Protein AF-A0A4P7ZDL0-F1 (afdb_monomer_lite)

Sequence (88 aa):
MSSTPPDSRPDAGHDWGAMTPEAFNDWMDAMGFETREEAAAALRLSVESIKHYRSGRRGDGKPVVYPLTLALACTALFHRLPPWTVRR

Secondary structure (DSSP, 8-state):
---PPP--------TTT---HHHHHHHHHHHT--SHHHHHHHHT--HHHHHHHHHTB-TTSPBPP--HHHHHHHHHHHTTPPPP----

Structure (mmCIF, N/CA/C/O backbone):
data_AF-A0A4P7ZDL0-F1
#
_entry.id   AF-A0A4P7ZDL0-F1
#
loop_
_atom_site.group_PDB
_atom_site.id
_atom_site.type_symbol
_atom_site.label_atom_id
_atom_site.label_alt_id
_atom_site.label_comp_id
_atom_site.label_asym_id
_atom_site.label_entity_id
_atom_site.label_seq_id
_atom_site.pdbx_PDB_ins_code
_atom_site.Cartn_x
_atom_site.Cartn_y
_atom_site.Cartn_z
_atom_site.occupancy
_atom_site.B_iso_or_equiv
_atom_site.auth_seq_id
_atom_site.auth_comp_id
_atom_site.auth_asym_id
_atom_site.auth_atom_id
_atom_site.pdbx_PDB_model_num
ATOM 1 N N . MET A 1 1 ? -18.000 11.637 -36.283 1.00 42.06 1 MET A N 1
ATOM 2 C CA . MET A 1 1 ? -17.557 10.600 -35.329 1.00 42.06 1 MET A CA 1
ATOM 3 C C . MET A 1 1 ? -16.035 10.652 -35.299 1.00 42.06 1 MET A C 1
ATOM 5 O O . MET A 1 1 ? -15.410 10.018 -36.134 1.00 42.06 1 MET A O 1
ATOM 9 N N . SER A 1 2 ? -15.452 11.489 -34.436 1.00 39.78 2 SER A N 1
ATOM 10 C CA . SER A 1 2 ? -13.999 11.545 -34.225 1.00 39.78 2 SER A CA 1
ATOM 11 C C . SER A 1 2 ? -13.720 11.028 -32.826 1.00 39.78 2 SER A C 1
ATOM 13 O O . SER A 1 2 ? -14.045 11.692 -31.846 1.00 39.78 2 SER A O 1
ATOM 15 N N . SER A 1 3 ? -13.182 9.818 -32.749 1.00 42.84 3 SER A N 1
ATOM 16 C CA . SER A 1 3 ? -12.698 9.225 -31.511 1.00 42.84 3 SER A CA 1
ATOM 17 C C . SER A 1 3 ? -11.239 9.627 -31.334 1.00 42.84 3 SER A C 1
ATOM 19 O O . SER A 1 3 ? -10.356 9.052 -31.963 1.00 42.84 3 SER A O 1
ATOM 21 N N . THR A 1 4 ? -10.987 10.623 -30.493 1.00 50.19 4 THR A N 1
ATOM 22 C CA . THR A 1 4 ? -9.661 10.823 -29.901 1.00 50.19 4 THR A CA 1
ATOM 23 C C . THR A 1 4 ? -9.547 9.833 -28.736 1.00 50.19 4 THR A C 1
ATOM 25 O O . THR A 1 4 ? -10.445 9.831 -27.889 1.00 50.19 4 THR A O 1
ATOM 28 N N . PRO A 1 5 ? -8.526 8.960 -28.666 1.00 46.66 5 PRO A N 1
ATOM 29 C CA . PRO A 1 5 ? -8.320 8.140 -27.478 1.00 46.66 5 PRO A CA 1
ATOM 30 C C . PRO A 1 5 ? -7.899 9.052 -26.318 1.00 46.66 5 PRO A C 1
ATOM 32 O O . PRO A 1 5 ? -7.190 10.032 -26.563 1.00 46.66 5 PRO A O 1
ATOM 35 N N . PRO A 1 6 ? -8.299 8.767 -25.068 1.00 43.59 6 PRO A N 1
ATOM 36 C CA . PRO A 1 6 ? -7.792 9.515 -23.934 1.00 43.59 6 PRO A CA 1
ATOM 37 C C . PRO A 1 6 ? -6.286 9.277 -23.826 1.00 43.59 6 PRO A C 1
ATOM 39 O O . PRO A 1 6 ? -5.816 8.155 -23.628 1.00 43.59 6 PRO A O 1
ATOM 42 N N . ASP A 1 7 ? -5.547 10.366 -23.994 1.00 47.62 7 ASP A N 1
ATOM 43 C CA . ASP A 1 7 ? -4.164 10.499 -23.582 1.00 47.62 7 ASP A CA 1
ATOM 44 C C . ASP A 1 7 ? -4.112 10.262 -22.064 1.00 47.62 7 ASP A C 1
ATOM 46 O O . ASP A 1 7 ? -4.596 11.052 -21.255 1.00 47.62 7 ASP A O 1
ATOM 50 N N . SER A 1 8 ? -3.686 9.067 -21.677 1.00 47.25 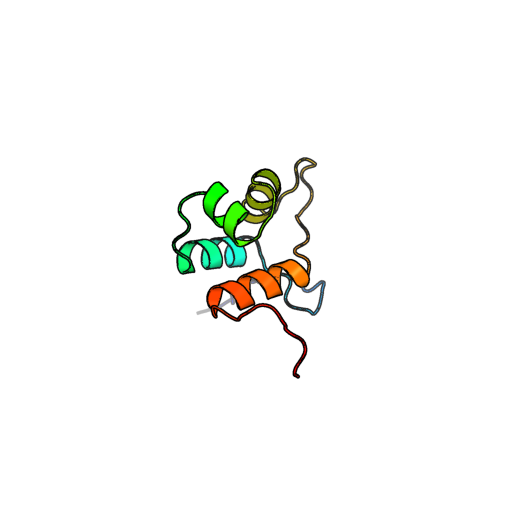8 SER A N 1
ATOM 51 C CA . SER A 1 8 ? -3.491 8.649 -20.289 1.00 47.25 8 SER A CA 1
ATOM 52 C C . SER A 1 8 ? -2.326 7.675 -20.262 1.00 47.25 8 SER A C 1
ATOM 54 O O . SER A 1 8 ? -2.464 6.496 -19.947 1.00 47.25 8 SER A O 1
ATOM 56 N N . ARG A 1 9 ? -1.157 8.168 -20.663 1.00 44.97 9 ARG A N 1
ATOM 57 C CA . ARG A 1 9 ? 0.109 7.557 -20.273 1.00 44.97 9 ARG A CA 1
ATOM 58 C C . ARG A 1 9 ? 0.736 8.458 -19.215 1.00 44.97 9 ARG A C 1
ATOM 60 O O . ARG A 1 9 ? 1.226 9.520 -19.582 1.00 44.97 9 ARG A O 1
ATOM 67 N N . PRO A 1 10 ? 0.728 8.085 -17.923 1.00 48.28 10 PRO A N 1
ATOM 68 C CA . PRO A 1 10 ? 1.695 8.663 -17.009 1.00 48.28 10 PRO A CA 1
ATOM 69 C C . PRO A 1 10 ? 3.082 8.241 -17.501 1.00 48.28 10 PRO A C 1
ATOM 71 O O . PRO A 1 10 ? 3.314 7.075 -17.826 1.00 48.28 10 PRO A O 1
ATOM 74 N N . ASP A 1 11 ? 3.950 9.230 -17.644 1.00 43.72 11 ASP A N 1
ATOM 75 C CA . ASP A 1 11 ? 5.241 9.149 -18.306 1.00 43.72 11 ASP A CA 1
ATOM 76 C C . ASP A 1 11 ? 6.064 7.916 -17.906 1.00 43.72 11 ASP A C 1
ATOM 78 O O . ASP A 1 11 ? 6.330 7.640 -16.733 1.00 43.72 11 ASP A O 1
ATOM 82 N N . ALA A 1 12 ? 6.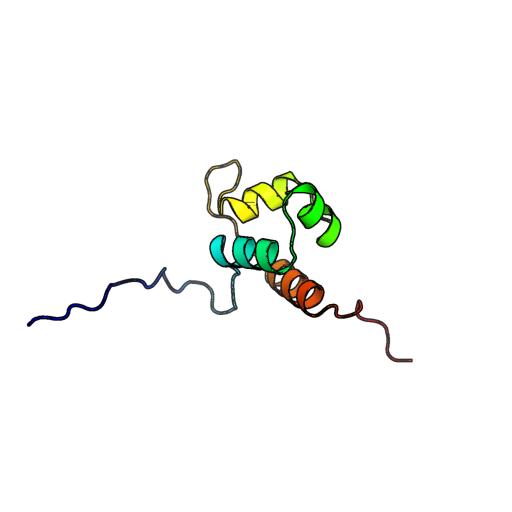494 7.180 -18.930 1.00 46.28 12 ALA A N 1
ATOM 83 C CA . ALA A 1 12 ? 7.473 6.114 -18.833 1.00 46.28 12 ALA A CA 1
ATOM 84 C C . ALA A 1 12 ? 8.812 6.691 -18.347 1.00 46.28 12 ALA A C 1
ATOM 86 O O . ALA A 1 12 ? 9.430 7.512 -19.025 1.00 46.28 12 ALA A O 1
ATOM 87 N N . GLY A 1 13 ? 9.252 6.257 -17.164 1.00 42.12 13 GLY A N 1
ATOM 88 C CA . GLY A 1 13 ? 10.488 6.753 -16.565 1.00 42.12 13 GLY A CA 1
ATOM 89 C C . GLY A 1 13 ? 11.107 5.901 -15.459 1.00 42.12 13 GLY A C 1
ATOM 90 O O . GLY A 1 13 ? 11.932 6.438 -14.728 1.00 42.12 13 GLY A O 1
ATOM 91 N N . HIS A 1 14 ? 10.747 4.616 -15.313 1.00 42.72 14 HIS A N 1
ATOM 92 C CA . HIS A 1 14 ? 11.652 3.575 -14.790 1.00 42.72 14 HIS A CA 1
ATOM 93 C C . HIS A 1 14 ? 11.079 2.164 -15.044 1.00 42.72 14 HIS A C 1
ATOM 95 O O . HIS A 1 14 ? 10.113 1.748 -14.406 1.00 42.72 14 HIS A O 1
ATOM 101 N N . ASP A 1 15 ? 11.680 1.434 -15.986 1.00 44.91 15 ASP A N 1
ATOM 102 C CA . ASP A 1 15 ? 11.265 0.138 -16.554 1.00 44.91 15 ASP A CA 1
ATOM 103 C C . ASP A 1 15 ? 11.344 -1.092 -15.620 1.00 44.91 15 ASP A C 1
ATOM 105 O O . ASP A 1 15 ? 11.632 -2.209 -16.046 1.00 44.91 15 ASP A O 1
ATOM 109 N N . TRP A 1 16 ? 11.024 -0.939 -14.339 1.00 44.00 16 TRP A N 1
ATOM 110 C CA . TRP A 1 16 ? 10.608 -2.075 -13.517 1.00 44.00 16 TRP A CA 1
ATOM 111 C C . TRP A 1 16 ? 9.511 -1.631 -12.555 1.00 44.00 16 TRP A C 1
ATOM 113 O O . TRP A 1 16 ? 9.794 -1.082 -11.506 1.00 44.00 16 TRP A O 1
ATOM 123 N N . GLY A 1 17 ? 8.244 -1.848 -12.920 1.00 53.38 17 GLY A N 1
ATOM 124 C CA . GLY A 1 17 ? 7.114 -1.993 -11.986 1.00 53.38 17 GLY A CA 1
ATOM 125 C C . GLY A 1 17 ? 7.137 -1.145 -10.706 1.00 53.38 17 GLY A C 1
ATOM 126 O O . GLY A 1 17 ? 6.965 -1.694 -9.616 1.00 53.38 17 GLY A O 1
ATOM 127 N N . ALA A 1 18 ? 7.365 0.167 -10.813 1.00 64.62 18 ALA A N 1
ATOM 128 C CA . ALA A 1 18 ? 7.272 1.064 -9.672 1.00 64.62 18 ALA A CA 1
ATOM 129 C C . ALA A 1 18 ? 5.793 1.164 -9.288 1.00 64.62 18 ALA A C 1
ATOM 131 O O . ALA A 1 18 ? 5.013 1.839 -9.957 1.00 64.62 18 ALA A O 1
ATOM 132 N N . MET A 1 19 ? 5.408 0.410 -8.256 1.00 79.50 19 MET A N 1
ATOM 133 C CA . MET A 1 19 ? 4.072 0.430 -7.659 1.00 79.50 19 MET A CA 1
ATOM 134 C C . MET A 1 19 ? 3.592 1.883 -7.534 1.00 79.50 19 MET A C 1
ATOM 136 O O . MET A 1 19 ? 4.334 2.727 -7.044 1.00 79.50 19 MET A O 1
ATOM 140 N N . THR A 1 20 ? 2.397 2.203 -8.025 1.00 88.00 20 THR A N 1
ATOM 141 C CA . THR A 1 20 ? 1.852 3.566 -7.937 1.00 88.00 20 THR A CA 1
ATOM 142 C C . THR A 1 20 ? 1.103 3.755 -6.614 1.00 88.00 20 THR A C 1
ATOM 144 O O . THR A 1 20 ? 0.796 2.769 -5.935 1.00 88.00 20 THR A O 1
ATOM 147 N N . PRO A 1 21 ? 0.763 4.998 -6.224 1.00 90.12 21 PRO A N 1
ATOM 148 C CA . PRO A 1 21 ? -0.110 5.224 -5.076 1.00 90.12 21 PRO A CA 1
ATOM 149 C C . PRO A 1 21 ? -1.469 4.535 -5.245 1.00 90.12 21 PRO A C 1
ATOM 151 O O . PRO A 1 21 ? -2.011 4.020 -4.269 1.00 90.12 21 PRO A O 1
ATOM 154 N N . GLU A 1 22 ? -2.018 4.479 -6.466 1.00 89.94 22 GLU A N 1
ATOM 155 C CA . GLU A 1 22 ? -3.275 3.762 -6.713 1.00 89.94 22 GLU A CA 1
ATOM 156 C C . GLU A 1 22 ? -3.100 2.259 -6.498 1.00 89.94 22 GLU A C 1
ATOM 158 O O . GLU A 1 22 ? -3.870 1.669 -5.749 1.00 89.94 22 GLU A O 1
ATOM 163 N N . ALA A 1 23 ? -2.042 1.662 -7.058 1.00 90.44 23 ALA A N 1
ATOM 164 C CA . ALA A 1 23 ? -1.740 0.245 -6.861 1.00 90.44 23 ALA A CA 1
ATOM 165 C C . ALA A 1 23 ? -1.481 -0.101 -5.383 1.00 90.44 23 ALA A C 1
ATOM 167 O O . ALA A 1 23 ? -1.808 -1.193 -4.928 1.00 90.44 23 ALA A O 1
ATOM 168 N N . PHE A 1 24 ? -0.897 0.823 -4.612 1.00 91.62 24 PHE A N 1
ATOM 169 C CA . PHE A 1 24 ? -0.697 0.637 -3.176 1.00 91.62 24 PHE A CA 1
ATOM 170 C C . PHE A 1 24 ? -2.007 0.661 -2.386 1.00 91.62 24 PHE A C 1
ATOM 172 O O . PHE A 1 24 ? -2.176 -0.151 -1.478 1.00 91.62 24 PHE A O 1
ATOM 179 N N . ASN A 1 25 ? -2.936 1.559 -2.724 1.00 92.62 25 ASN A N 1
ATOM 180 C CA . ASN A 1 25 ? -4.252 1.572 -2.084 1.00 92.62 25 ASN A CA 1
ATOM 181 C C . ASN A 1 25 ? -5.081 0.339 -2.491 1.00 92.62 25 ASN A C 1
ATOM 183 O O . ASN A 1 25 ? -5.653 -0.292 -1.612 1.00 92.62 25 ASN A O 1
ATOM 187 N N . ASP A 1 26 ? -5.046 -0.073 -3.763 1.00 94.50 26 ASP A N 1
ATOM 188 C CA . ASP A 1 26 ? -5.684 -1.315 -4.228 1.00 94.50 26 ASP A CA 1
ATOM 189 C C . ASP A 1 26 ? -5.167 -2.545 -3.466 1.00 94.50 26 ASP A C 1
ATOM 191 O O . ASP A 1 26 ? -5.946 -3.354 -2.969 1.00 94.50 26 ASP A O 1
ATOM 195 N N . TRP A 1 27 ? -3.848 -2.642 -3.265 1.00 94.19 27 TRP A N 1
ATOM 196 C CA . TRP A 1 27 ? -3.265 -3.701 -2.442 1.00 94.19 27 TRP A CA 1
ATOM 197 C C . TRP A 1 27 ? -3.758 -3.663 -0.986 1.00 94.19 27 TRP A C 1
ATOM 199 O O . TRP A 1 27 ? -4.017 -4.718 -0.406 1.00 94.19 27 TRP A O 1
ATOM 209 N N . MET A 1 28 ? -3.896 -2.477 -0.382 1.00 94.19 28 MET A N 1
ATOM 210 C CA . MET A 1 28 ? -4.445 -2.361 0.975 1.00 94.19 28 MET A CA 1
ATOM 211 C C . MET A 1 28 ? -5.890 -2.857 1.042 1.00 94.19 28 MET A C 1
ATOM 213 O O . MET A 1 28 ? -6.221 -3.624 1.948 1.00 94.19 28 MET A O 1
ATOM 217 N N . ASP A 1 29 ? -6.713 -2.469 0.069 1.00 94.81 29 ASP A N 1
ATOM 218 C CA . ASP A 1 29 ? -8.111 -2.889 -0.027 1.00 94.81 29 ASP A CA 1
ATOM 219 C C . ASP A 1 29 ? -8.211 -4.409 -0.235 1.00 94.81 29 ASP A C 1
ATOM 221 O O . ASP A 1 29 ? -8.968 -5.090 0.456 1.00 94.81 29 ASP A O 1
ATOM 225 N N . ALA A 1 30 ? -7.376 -4.973 -1.112 1.00 94.38 30 ALA A N 1
ATOM 226 C CA . ALA A 1 30 ? -7.309 -6.410 -1.373 1.00 94.38 30 ALA A CA 1
ATOM 227 C C . ALA A 1 30 ? -6.861 -7.229 -0.148 1.00 94.38 30 ALA A C 1
ATOM 229 O O . ALA A 1 30 ? -7.267 -8.381 0.019 1.00 94.38 30 ALA A O 1
ATOM 230 N N . MET A 1 31 ? -6.031 -6.644 0.717 1.00 93.50 31 MET A N 1
ATOM 231 C CA . MET A 1 31 ? -5.617 -7.249 1.984 1.00 93.50 31 MET A CA 1
ATOM 232 C C . MET A 1 31 ? -6.644 -7.061 3.110 1.00 93.50 31 MET A C 1
ATOM 234 O O . MET A 1 31 ? -6.524 -7.723 4.142 1.00 93.50 31 MET A O 1
ATOM 238 N N . GLY A 1 32 ? -7.641 -6.189 2.927 1.00 93.94 32 GLY A N 1
ATOM 239 C CA . GLY A 1 32 ? -8.612 -5.825 3.958 1.00 93.94 32 GLY A CA 1
ATOM 240 C C . GLY A 1 32 ? -8.032 -4.927 5.054 1.00 93.94 32 GLY A C 1
ATOM 241 O O . GLY A 1 32 ? -8.498 -4.984 6.187 1.00 93.94 32 GLY A O 1
ATOM 242 N N . PHE A 1 33 ? -6.997 -4.136 4.751 1.00 92.75 33 PHE A N 1
ATOM 243 C CA . PHE A 1 33 ? -6.412 -3.194 5.708 1.00 92.75 33 PHE A CA 1
ATOM 244 C C . PHE A 1 33 ? -7.192 -1.877 5.713 1.00 92.75 33 PHE A C 1
ATOM 246 O O . PHE A 1 33 ? -7.056 -1.060 4.803 1.00 92.75 33 PHE A O 1
ATOM 253 N N . GLU A 1 34 ? -7.968 -1.637 6.770 1.00 88.94 34 GLU A N 1
ATOM 254 C CA . GLU A 1 34 ? -8.761 -0.410 6.919 1.00 88.94 34 GLU A CA 1
ATOM 255 C C . GLU A 1 34 ? -7.906 0.750 7.454 1.00 88.94 34 GLU A C 1
ATOM 257 O O . GLU A 1 34 ? -8.136 1.928 7.149 1.00 88.94 34 GLU A O 1
ATOM 262 N N . THR A 1 35 ? -6.874 0.422 8.235 1.00 91.31 35 THR A N 1
ATOM 263 C CA . THR A 1 35 ? -6.023 1.395 8.922 1.00 91.31 35 THR A CA 1
ATOM 264 C C . THR A 1 35 ? -4.588 1.403 8.394 1.00 91.31 35 THR A C 1
ATOM 266 O O . THR A 1 35 ? -4.087 0.457 7.781 1.00 91.31 35 THR A O 1
ATOM 269 N N . ARG A 1 36 ? -3.880 2.518 8.619 1.00 91.31 36 ARG A N 1
ATOM 270 C CA . ARG A 1 36 ? -2.471 2.646 8.197 1.00 91.31 36 ARG A CA 1
ATOM 271 C C . ARG A 1 36 ? -1.564 1.803 9.087 1.00 91.31 36 ARG A C 1
ATOM 273 O O . ARG A 1 36 ? -0.516 1.351 8.641 1.00 91.31 36 ARG A O 1
ATOM 280 N N . GLU A 1 37 ? -1.974 1.620 10.333 1.00 92.94 37 GLU A N 1
ATOM 281 C CA . GLU A 1 37 ? -1.329 0.850 11.383 1.00 92.94 37 GLU A CA 1
ATOM 282 C C . GLU A 1 37 ? -1.270 -0.637 11.021 1.00 92.94 37 GLU A C 1
ATOM 284 O O . GLU A 1 37 ? -0.220 -1.256 11.184 1.00 92.94 37 GLU A O 1
ATOM 289 N N . GLU A 1 38 ? -2.343 -1.193 10.455 1.00 92.50 38 GLU A N 1
ATOM 290 C CA . GLU A 1 38 ? -2.377 -2.585 9.988 1.00 92.50 38 GLU A CA 1
ATOM 291 C C . GLU A 1 38 ? -1.413 -2.823 8.827 1.00 92.50 38 GLU A C 1
ATOM 293 O O . GLU A 1 38 ? -0.574 -3.725 8.885 1.00 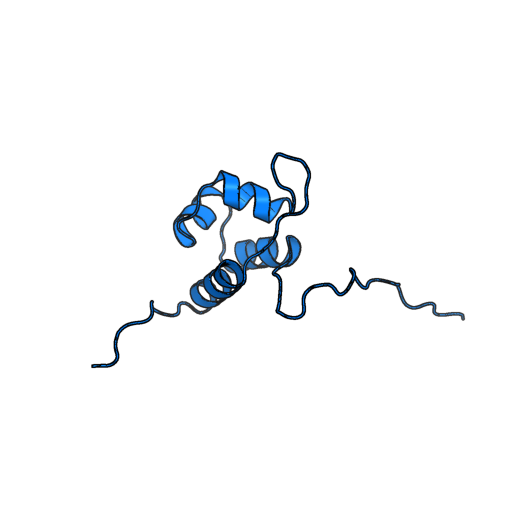92.50 38 GLU A O 1
ATOM 298 N N . ALA A 1 39 ? -1.459 -1.963 7.806 1.00 92.75 39 ALA A N 1
ATOM 299 C CA . ALA A 1 39 ? -0.526 -2.036 6.685 1.00 92.75 39 ALA A CA 1
ATOM 300 C C . ALA A 1 39 ? 0.933 -1.831 7.142 1.00 92.75 39 ALA A C 1
ATOM 302 O O . ALA A 1 39 ? 1.842 -2.520 6.673 1.00 92.75 39 ALA A O 1
ATOM 303 N N . ALA A 1 40 ? 1.163 -0.920 8.096 1.00 94.69 40 ALA A N 1
ATOM 304 C CA . ALA A 1 40 ? 2.473 -0.681 8.699 1.00 94.69 40 ALA A CA 1
ATOM 305 C C . ALA A 1 40 ? 2.990 -1.923 9.435 1.00 94.69 40 ALA A C 1
ATOM 307 O O . ALA A 1 40 ? 4.150 -2.301 9.262 1.00 94.69 40 ALA A O 1
ATOM 308 N N . ALA A 1 41 ? 2.128 -2.584 10.210 1.00 94.19 41 ALA A N 1
ATOM 309 C CA . ALA A 1 41 ? 2.459 -3.813 10.919 1.00 94.19 41 ALA A CA 1
ATOM 310 C C . ALA A 1 41 ? 2.778 -4.962 9.949 1.00 94.19 41 ALA A C 1
ATOM 312 O O . ALA A 1 41 ? 3.777 -5.659 10.140 1.00 94.19 41 ALA A O 1
ATOM 313 N N . ALA A 1 42 ? 1.986 -5.120 8.883 1.00 92.12 42 ALA A N 1
ATOM 314 C CA . ALA A 1 42 ? 2.184 -6.158 7.874 1.00 92.12 42 ALA A CA 1
ATOM 315 C C . ALA A 1 42 ? 3.509 -5.989 7.111 1.00 92.12 42 ALA A C 1
ATOM 317 O O . ALA A 1 42 ? 4.263 -6.949 6.949 1.00 92.12 42 ALA A O 1
ATOM 318 N N . LEU A 1 43 ? 3.826 -4.761 6.690 1.00 91.25 43 LEU A N 1
ATOM 319 C CA . LEU A 1 43 ? 5.053 -4.446 5.950 1.00 91.25 43 LEU A CA 1
ATOM 320 C C . LEU A 1 43 ? 6.274 -4.209 6.854 1.00 91.25 43 LEU A C 1
ATOM 322 O O . LEU A 1 43 ? 7.387 -4.081 6.348 1.00 91.25 43 LEU A O 1
ATOM 326 N N . ARG A 1 44 ? 6.083 -4.148 8.180 1.00 92.81 44 ARG A N 1
ATOM 327 C CA . ARG A 1 44 ? 7.095 -3.738 9.172 1.00 92.81 44 ARG A CA 1
ATOM 328 C C . ARG A 1 44 ? 7.727 -2.376 8.864 1.00 92.81 44 ARG A C 1
ATOM 330 O O . ARG A 1 44 ? 8.938 -2.192 8.984 1.00 92.81 44 ARG A O 1
ATOM 337 N N . LEU A 1 45 ? 6.894 -1.415 8.479 1.00 93.25 45 LEU A N 1
ATOM 338 C CA . LEU A 1 45 ? 7.286 -0.035 8.190 1.00 93.25 45 LEU A CA 1
ATOM 339 C C . LEU A 1 45 ? 6.665 0.924 9.208 1.00 93.25 45 LEU A C 1
ATOM 341 O O . LEU A 1 45 ? 5.793 0.551 9.987 1.00 93.25 45 LEU A O 1
ATOM 345 N N . SER A 1 46 ? 7.107 2.181 9.211 1.00 93.94 46 SER A N 1
ATOM 346 C CA . SER A 1 46 ? 6.462 3.209 10.030 1.00 93.94 46 SER A CA 1
ATOM 347 C C . SER A 1 46 ? 5.126 3.645 9.421 1.00 93.94 46 SER A C 1
ATOM 349 O O . SER A 1 46 ? 4.983 3.719 8.198 1.00 93.94 46 SER A O 1
ATOM 351 N N . VAL A 1 47 ? 4.168 4.021 10.272 1.00 93.56 47 VAL A N 1
ATOM 352 C CA . VAL A 1 47 ? 2.861 4.562 9.849 1.00 93.56 47 VAL A CA 1
ATOM 353 C C . VAL A 1 47 ? 3.024 5.790 8.941 1.00 93.56 47 VAL A C 1
ATOM 355 O O . VAL A 1 47 ? 2.286 5.952 7.971 1.00 93.56 47 VAL A O 1
ATOM 358 N N . GLU A 1 48 ? 4.034 6.628 9.195 1.00 92.12 48 GLU A N 1
ATOM 359 C CA . GLU A 1 48 ? 4.349 7.782 8.343 1.00 92.12 48 GLU A CA 1
ATOM 360 C C . GLU A 1 48 ? 4.790 7.351 6.932 1.00 92.12 48 GLU A C 1
ATOM 362 O O . GLU A 1 48 ? 4.400 7.969 5.944 1.00 92.12 48 GLU A O 1
ATOM 367 N N . SER A 1 49 ? 5.544 6.251 6.806 1.00 90.31 49 SER A N 1
ATOM 368 C CA . SER A 1 49 ? 5.917 5.708 5.491 1.00 90.31 49 SER A CA 1
ATOM 369 C C . SER A 1 49 ? 4.680 5.255 4.721 1.00 90.31 49 SER A C 1
ATOM 371 O O . SER A 1 49 ? 4.517 5.622 3.561 1.00 90.31 49 SER A O 1
ATOM 373 N N . ILE A 1 50 ? 3.760 4.548 5.386 1.00 92.50 50 ILE A N 1
ATOM 374 C CA . ILE A 1 50 ? 2.481 4.133 4.790 1.00 92.50 50 ILE A CA 1
ATOM 375 C C . ILE A 1 50 ? 1.663 5.341 4.342 1.00 92.50 50 ILE A C 1
ATOM 377 O O . ILE A 1 50 ? 1.116 5.343 3.245 1.00 92.50 50 ILE A O 1
ATOM 381 N N . LYS A 1 51 ? 1.603 6.404 5.147 1.00 93.25 51 LYS A N 1
ATOM 382 C CA . LYS A 1 51 ? 0.912 7.641 4.766 1.00 93.25 51 LYS A CA 1
ATOM 383 C C . LYS A 1 51 ? 1.528 8.275 3.514 1.00 93.25 51 LYS A C 1
ATOM 385 O O . LYS A 1 51 ? 0.772 8.707 2.647 1.00 93.25 51 LYS A O 1
ATOM 390 N N . HIS A 1 52 ? 2.857 8.309 3.401 1.00 91.38 52 HIS A N 1
ATOM 391 C CA . HIS A 1 52 ? 3.532 8.791 2.194 1.00 91.38 52 HIS A CA 1
ATOM 392 C C . HIS A 1 52 ? 3.206 7.921 0.972 1.00 91.38 52 HIS A C 1
ATOM 394 O O . HIS A 1 52 ? 2.881 8.458 -0.083 1.00 91.38 52 HIS A O 1
ATOM 400 N N . TYR A 1 53 ? 3.228 6.591 1.102 1.00 90.69 53 TYR A N 1
ATOM 401 C CA . TYR A 1 53 ? 2.838 5.690 0.011 1.00 90.69 53 TYR A CA 1
ATOM 402 C C . TYR A 1 53 ? 1.367 5.882 -0.380 1.00 90.69 53 TYR A C 1
ATOM 404 O O . TYR A 1 53 ? 1.036 6.041 -1.543 1.00 90.69 53 TYR A O 1
ATOM 412 N N . ARG A 1 54 ? 0.446 6.017 0.571 1.00 90.00 54 ARG A N 1
ATOM 413 C CA . ARG A 1 54 ? -0.961 6.262 0.219 1.00 90.00 54 ARG A CA 1
ATOM 414 C C . ARG A 1 54 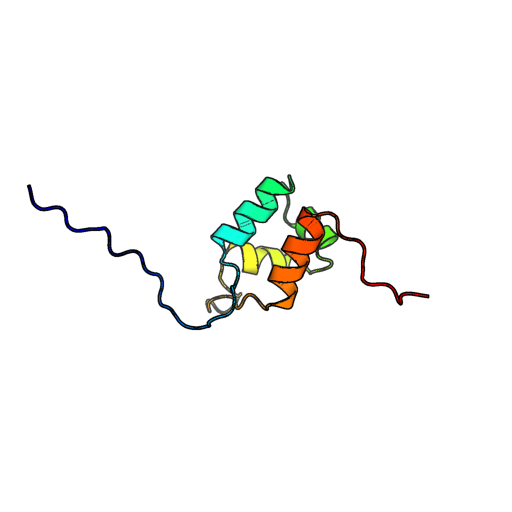? -1.187 7.589 -0.504 1.00 90.00 54 ARG A C 1
ATOM 416 O O . ARG A 1 54 ? -2.037 7.655 -1.385 1.00 90.00 54 ARG A O 1
ATOM 423 N N . SER A 1 55 ? -0.460 8.642 -0.125 1.00 90.06 55 SER A N 1
ATOM 424 C CA . SER A 1 55 ? -0.591 9.966 -0.746 1.00 90.06 55 SER A CA 1
ATOM 425 C C . SER A 1 55 ? 0.219 10.117 -2.037 1.00 90.06 55 SER A C 1
ATOM 427 O O . SER A 1 55 ? 0.028 11.091 -2.765 1.00 90.06 55 SER A O 1
ATOM 429 N N . GLY A 1 56 ? 1.175 9.217 -2.289 1.00 87.88 56 GLY A N 1
ATOM 430 C CA . GLY A 1 56 ? 2.171 9.363 -3.346 1.00 87.88 56 GLY A CA 1
ATOM 431 C C . GLY A 1 56 ? 3.128 10.540 -3.157 1.00 87.88 56 GLY A C 1
ATOM 432 O O . GLY A 1 56 ? 3.893 10.848 -4.071 1.00 87.88 56 G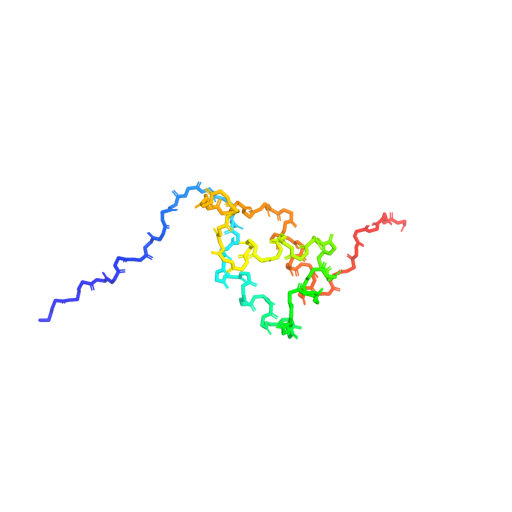LY A O 1
ATOM 433 N N . ARG A 1 57 ? 3.103 11.210 -1.998 1.00 86.62 57 ARG A N 1
ATOM 434 C CA . ARG A 1 57 ? 3.899 12.409 -1.711 1.00 86.62 57 ARG A CA 1
ATOM 435 C C . ARG A 1 57 ? 4.619 12.295 -0.378 1.00 86.62 57 ARG A C 1
ATOM 437 O O . ARG A 1 57 ? 4.052 11.896 0.638 1.00 86.62 57 ARG A O 1
ATOM 444 N N . ARG A 1 58 ? 5.887 12.688 -0.387 1.00 85.19 58 ARG A N 1
ATOM 445 C CA . ARG A 1 58 ? 6.724 12.812 0.805 1.00 85.19 58 ARG A CA 1
ATOM 446 C C . ARG A 1 58 ? 6.380 14.102 1.554 1.00 85.19 58 ARG A C 1
ATOM 448 O O . ARG A 1 58 ? 5.762 15.006 0.992 1.00 85.19 58 ARG A O 1
ATOM 455 N N . GLY A 1 59 ? 6.824 14.214 2.806 1.00 78.88 59 GLY A N 1
ATOM 456 C CA . GLY A 1 59 ? 6.643 15.425 3.619 1.00 78.88 59 GLY A CA 1
ATOM 457 C C . GLY A 1 59 ? 7.224 16.712 3.006 1.00 78.88 59 GLY A C 1
ATOM 458 O O . GLY A 1 59 ? 6.750 17.794 3.327 1.00 78.88 59 GLY A O 1
ATOM 459 N N . ASP A 1 60 ? 8.192 16.608 2.089 1.00 82.56 60 ASP A N 1
ATOM 460 C CA . ASP A 1 60 ? 8.763 17.726 1.321 1.00 82.56 60 ASP A CA 1
ATOM 461 C C . ASP A 1 60 ? 8.002 18.030 0.012 1.00 82.56 60 ASP A C 1
ATOM 463 O O . ASP A 1 60 ? 8.464 18.819 -0.809 1.00 82.56 60 ASP A O 1
ATOM 467 N N . GLY A 1 61 ? 6.844 17.396 -0.211 1.00 78.88 61 GLY A N 1
ATOM 468 C CA . GLY A 1 61 ? 5.986 17.597 -1.384 1.00 78.88 61 GLY A CA 1
ATOM 469 C C . GLY A 1 61 ? 6.443 16.863 -2.648 1.00 78.88 61 GLY A C 1
ATOM 470 O O . GLY A 1 61 ? 5.728 16.869 -3.650 1.00 78.88 61 GLY A O 1
ATOM 471 N N . LYS A 1 62 ? 7.602 16.197 -2.610 1.00 83.31 62 LYS A N 1
ATOM 472 C CA . LYS A 1 62 ? 8.127 15.420 -3.738 1.00 83.31 62 LYS A CA 1
ATOM 473 C C . LYS A 1 62 ? 7.369 14.103 -3.917 1.00 83.31 62 LYS A C 1
ATOM 475 O O . LYS A 1 62 ? 6.878 13.548 -2.927 1.00 83.31 62 LYS A O 1
ATOM 480 N N . PRO A 1 63 ? 7.300 13.567 -5.149 1.00 82.25 63 PRO A N 1
ATOM 481 C CA . PRO A 1 63 ? 6.728 12.250 -5.383 1.00 82.25 63 PRO A CA 1
ATOM 482 C C . PRO A 1 63 ? 7.487 11.183 -4.592 1.00 82.25 63 PRO A C 1
ATOM 484 O O . PRO A 1 63 ? 8.712 11.234 -4.435 1.00 82.25 63 PRO A O 1
ATOM 487 N N . VAL A 1 64 ? 6.742 10.220 -4.063 1.00 86.31 64 VAL A N 1
ATOM 488 C CA . VAL A 1 64 ? 7.315 9.065 -3.375 1.00 86.31 64 VAL A CA 1
ATOM 489 C C . VAL A 1 64 ? 7.860 8.090 -4.403 1.00 86.31 64 VAL A C 1
ATOM 491 O O . VAL A 1 64 ? 7.185 7.742 -5.366 1.00 86.31 64 VAL A O 1
ATOM 494 N N . VAL A 1 65 ? 9.087 7.633 -4.171 1.00 84.50 65 VAL A N 1
ATOM 495 C CA . VAL A 1 65 ? 9.676 6.529 -4.926 1.00 84.50 65 VAL A CA 1
ATOM 496 C C . VAL A 1 65 ? 9.246 5.228 -4.261 1.00 84.50 65 VAL A C 1
ATOM 498 O O . VAL A 1 65 ? 9.441 5.059 -3.055 1.00 84.50 65 VAL A O 1
ATOM 501 N N . TYR A 1 66 ? 8.689 4.315 -5.049 1.00 85.06 66 TYR A N 1
ATOM 502 C CA . TYR A 1 66 ? 8.305 2.981 -4.602 1.00 85.06 66 TYR A CA 1
ATOM 503 C C . TYR A 1 66 ? 9.424 2.011 -4.962 1.00 85.06 66 TYR A C 1
ATOM 505 O O . TYR A 1 66 ? 9.567 1.646 -6.129 1.00 85.06 66 TYR A O 1
ATOM 513 N N . PRO A 1 67 ? 10.273 1.625 -3.997 1.00 86.81 67 PRO A N 1
ATOM 514 C CA . PRO A 1 67 ? 11.382 0.730 -4.283 1.00 86.81 67 PRO A CA 1
ATOM 515 C C . PRO A 1 67 ? 10.868 -0.666 -4.649 1.00 86.81 67 PRO A C 1
ATOM 517 O O . PRO A 1 67 ? 9.825 -1.099 -4.154 1.00 86.81 67 PRO A O 1
ATOM 520 N N . LEU A 1 68 ? 11.654 -1.411 -5.435 1.00 87.62 68 LEU A N 1
ATOM 521 C CA . LEU A 1 68 ? 11.326 -2.783 -5.852 1.00 87.62 68 LEU A CA 1
ATOM 522 C C . LEU A 1 68 ? 11.001 -3.658 -4.644 1.00 87.62 68 LEU A C 1
ATOM 524 O O . LEU A 1 68 ? 10.056 -4.436 -4.661 1.00 87.62 68 LEU A O 1
ATOM 528 N N . THR A 1 69 ? 11.767 -3.478 -3.569 1.00 90.19 69 THR A N 1
ATOM 529 C CA . THR A 1 69 ? 11.602 -4.190 -2.305 1.00 90.19 69 THR A CA 1
ATOM 530 C C . THR A 1 69 ? 10.194 -4.044 -1.732 1.00 90.19 69 THR A C 1
ATOM 532 O O . THR A 1 69 ? 9.651 -5.021 -1.230 1.00 90.19 69 THR A O 1
ATOM 535 N N . LEU A 1 70 ? 9.587 -2.854 -1.828 1.00 90.94 70 LEU A N 1
ATOM 536 C CA . LEU A 1 70 ? 8.224 -2.619 -1.348 1.00 90.94 70 LEU A CA 1
ATOM 537 C C . LEU A 1 70 ? 7.207 -3.328 -2.245 1.00 90.94 70 LEU A C 1
ATOM 539 O O . LEU A 1 70 ? 6.373 -4.070 -1.740 1.00 90.94 70 LEU A O 1
ATOM 543 N N . ALA A 1 71 ? 7.317 -3.154 -3.565 1.00 91.12 71 ALA A N 1
ATOM 544 C CA . ALA A 1 71 ? 6.416 -3.792 -4.525 1.00 91.12 71 ALA A CA 1
ATOM 545 C C . ALA A 1 71 ? 6.440 -5.330 -4.403 1.00 91.12 71 ALA A C 1
ATOM 547 O O . ALA A 1 71 ? 5.395 -5.988 -4.383 1.00 91.12 71 ALA A O 1
ATOM 548 N N . LEU A 1 72 ? 7.637 -5.906 -4.241 1.00 91.25 72 LEU A N 1
ATOM 549 C CA . LEU A 1 72 ? 7.818 -7.338 -4.010 1.00 91.25 72 LEU A CA 1
ATOM 550 C C . LEU A 1 72 ? 7.275 -7.780 -2.648 1.00 91.25 72 LEU A C 1
ATOM 552 O O . LEU A 1 72 ? 6.659 -8.839 -2.572 1.00 91.25 72 LEU A O 1
ATOM 556 N N . ALA A 1 73 ? 7.457 -6.987 -1.588 1.00 92.56 73 ALA A N 1
ATOM 557 C CA . ALA A 1 73 ? 6.905 -7.298 -0.271 1.00 92.56 73 ALA A CA 1
ATOM 558 C C . ALA A 1 73 ? 5.368 -7.323 -0.291 1.00 92.56 73 ALA A C 1
ATOM 560 O O . ALA A 1 73 ? 4.777 -8.283 0.200 1.00 92.56 73 ALA A O 1
ATOM 561 N N . CYS A 1 74 ? 4.721 -6.333 -0.916 1.00 92.56 74 CYS A N 1
ATOM 562 C CA . CYS A 1 74 ? 3.265 -6.303 -1.085 1.00 92.56 74 CYS A CA 1
ATOM 563 C C . CYS A 1 74 ? 2.764 -7.552 -1.828 1.00 92.56 74 CYS A C 1
ATOM 565 O O . CYS A 1 74 ? 1.845 -8.230 -1.365 1.00 92.56 74 CYS A O 1
ATOM 567 N N . THR A 1 75 ? 3.429 -7.908 -2.931 1.00 93.50 75 THR A N 1
ATOM 568 C CA . THR A 1 75 ? 3.115 -9.112 -3.718 1.00 93.50 75 THR A CA 1
ATOM 569 C C . THR A 1 75 ? 3.281 -10.389 -2.888 1.00 93.50 75 THR A C 1
ATOM 571 O O . THR A 1 75 ? 2.395 -11.242 -2.863 1.00 93.50 75 THR A O 1
ATOM 574 N N . ALA A 1 76 ? 4.396 -10.522 -2.164 1.00 94.00 76 ALA A N 1
ATOM 575 C CA . ALA A 1 76 ? 4.667 -11.686 -1.328 1.00 94.00 76 ALA A CA 1
ATOM 576 C C . ALA A 1 76 ? 3.636 -11.846 -0.202 1.00 94.00 76 ALA A C 1
ATOM 578 O O . ALA A 1 76 ? 3.173 -12.960 0.044 1.00 94.00 76 ALA A O 1
ATOM 579 N N . LEU A 1 77 ? 3.238 -10.743 0.441 1.00 93.19 77 LEU A N 1
ATOM 580 C CA . LEU A 1 77 ? 2.205 -10.746 1.478 1.00 93.19 77 LEU A CA 1
ATOM 581 C C . LEU A 1 77 ? 0.837 -11.146 0.919 1.00 93.19 77 LEU A C 1
ATOM 583 O O . LEU A 1 77 ? 0.171 -11.993 1.512 1.00 93.19 77 LEU A O 1
ATOM 587 N N . PHE A 1 78 ? 0.452 -10.602 -0.238 1.00 94.31 78 PHE A N 1
ATOM 588 C CA . PHE A 1 78 ? -0.815 -10.928 -0.896 1.00 94.31 78 PHE A CA 1
ATOM 589 C C . PHE A 1 78 ? -0.919 -12.422 -1.233 1.00 94.31 78 PHE A C 1
ATOM 591 O O . PHE A 1 78 ? -1.916 -13.075 -0.929 1.00 94.31 78 PHE A O 1
ATOM 598 N N . HIS A 1 79 ? 0.158 -13.003 -1.766 1.00 94.44 79 HIS A N 1
ATOM 599 C CA . HIS A 1 79 ? 0.235 -14.436 -2.058 1.00 94.44 79 HIS A CA 1
ATOM 600 C C . HIS A 1 79 ? 0.544 -15.313 -0.835 1.00 94.44 79 HIS A C 1
ATOM 602 O O . HIS A 1 79 ? 0.659 -16.531 -0.978 1.00 94.44 79 HIS A O 1
ATOM 608 N N . ARG A 1 80 ? 0.678 -14.724 0.363 1.00 92.75 80 ARG A N 1
ATOM 609 C CA . ARG A 1 80 ? 1.038 -15.414 1.615 1.00 92.75 80 ARG A CA 1
ATOM 610 C C . ARG A 1 80 ? 2.300 -16.269 1.474 1.00 92.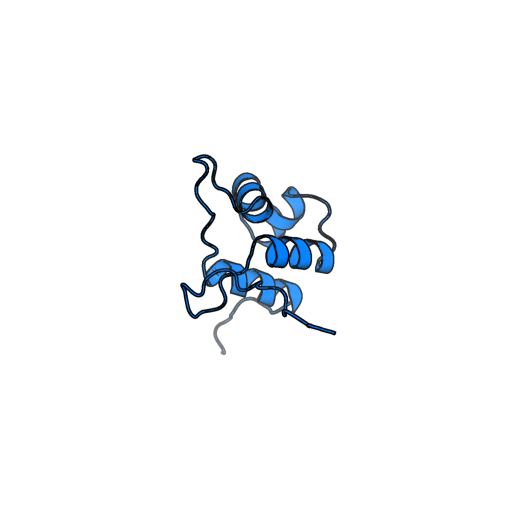75 80 ARG A C 1
ATOM 612 O O . ARG A 1 80 ? 2.388 -17.369 2.024 1.00 92.75 80 ARG A O 1
ATOM 619 N N . LEU A 1 81 ? 3.275 -15.766 0.718 1.00 92.94 81 LEU A N 1
ATOM 620 C CA . LEU A 1 81 ? 4.542 -16.454 0.523 1.00 92.94 81 LEU A CA 1
ATOM 621 C C . LEU A 1 81 ? 5.336 -16.443 1.835 1.00 92.94 81 LEU A C 1
ATOM 623 O O . LEU A 1 81 ? 5.457 -15.392 2.473 1.00 92.94 81 LEU A O 1
ATOM 627 N N . PRO A 1 82 ? 5.900 -17.588 2.252 1.00 87.62 82 PRO A N 1
ATOM 628 C CA . PRO A 1 82 ? 6.769 -17.614 3.412 1.00 87.62 82 PRO A CA 1
ATOM 629 C C . PRO A 1 82 ? 8.054 -16.820 3.126 1.00 87.62 82 PRO A C 1
ATOM 631 O O . PRO A 1 82 ? 8.491 -16.742 1.972 1.00 87.62 82 PRO A O 1
ATOM 634 N N . PRO A 1 83 ? 8.704 -16.266 4.165 1.00 87.75 83 PRO A N 1
ATOM 635 C CA . PRO A 1 83 ? 10.037 -15.702 4.027 1.00 87.75 83 PRO A CA 1
ATOM 636 C C . PRO A 1 83 ? 10.989 -16.715 3.397 1.00 87.75 83 PRO A C 1
ATOM 638 O O . PRO A 1 83 ? 10.893 -17.916 3.659 1.00 87.75 83 PRO A O 1
ATOM 641 N N . TRP A 1 84 ? 11.932 -16.227 2.594 1.00 86.94 84 TRP A N 1
ATOM 642 C CA . TRP A 1 84 ? 12.950 -17.093 2.020 1.00 86.94 84 TRP A CA 1
ATOM 643 C C . TRP A 1 84 ? 13.743 -17.788 3.130 1.00 86.94 84 TRP A C 1
ATOM 645 O O . TRP A 1 84 ? 14.340 -17.137 3.990 1.00 86.94 84 TRP A O 1
ATOM 655 N N . THR A 1 85 ? 13.770 -19.115 3.091 1.00 90.00 85 THR A N 1
ATOM 656 C CA . THR A 1 85 ? 14.585 -19.946 3.974 1.00 90.00 85 THR A CA 1
ATOM 657 C C . THR A 1 85 ? 15.655 -20.660 3.156 1.00 90.00 85 THR A C 1
ATOM 659 O O . THR A 1 85 ? 15.487 -20.915 1.961 1.00 90.00 85 THR A O 1
ATOM 662 N N . VAL A 1 86 ? 16.795 -20.970 3.782 1.00 90.75 86 VAL A N 1
ATOM 663 C CA . VAL A 1 86 ? 17.807 -21.810 3.133 1.00 90.75 86 VAL A CA 1
ATOM 664 C C . VAL A 1 86 ? 17.172 -23.169 2.831 1.00 90.75 86 VAL A C 1
ATOM 666 O O . VAL A 1 86 ? 16.632 -23.812 3.732 1.00 90.75 86 VAL A O 1
ATOM 669 N N . ARG A 1 87 ? 17.213 -23.602 1.566 1.00 74.94 87 ARG A N 1
ATOM 670 C CA . ARG A 1 87 ? 16.871 -24.985 1.219 1.00 74.94 87 ARG A CA 1
ATOM 671 C C . ARG A 1 87 ? 17.932 -25.873 1.872 1.00 74.94 87 ARG A C 1
ATOM 673 O O . ARG A 1 87 ? 19.079 -25.848 1.433 1.00 74.94 87 ARG A O 1
ATOM 680 N N . ARG A 1 88 ? 17.580 -26.549 2.966 1.00 55.22 88 ARG A N 1
ATOM 681 C CA . ARG A 1 88 ? 18.357 -27.685 3.476 1.00 55.22 88 ARG A CA 1
ATOM 682 C C . ARG A 1 88 ? 17.952 -28.945 2.738 1.00 55.22 88 ARG A C 1
ATOM 684 O O . ARG A 1 88 ? 16.748 -29.052 2.418 1.00 55.22 88 ARG A O 1
#

pLDDT: mean 80.78, std 18.4, range [39.78, 94.81]

Radius of gyration: 16.07 Å; chains: 1; bounding box: 36×45×47 Å

Foldseek 3Di:
DDDDDDPDDPDDDDPDCFQALVNLVVLCVLVVPPALVVVCVQLVHDSLVSVCSNVLADPVRDGDTRDPSNVVSSVCVSVVPDPDDPDD